Protein AF-A0A371F9N4-F1 (afdb_monomer_lite)

InterPro domains:
  IPR043128 Reverse transcriptase/Diguanylate cyclase domain [G3DSA:3.30.70.270] (27-54)
  IPR043502 DNA/RNA polymerase superfamily [SSF56672] (1-72)
  IPR053134 RNA-directed DNA polymerase homolog [PTHR24559] (1-75)

Foldseek 3Di:
DDADPVRDDDDDFPCPVVVVPDDDDDDDDDDPVVVVVVVPPDPDDDDDDCPCVVVVDDDDPVCVVVPDDADPVGD

Structure (mmCIF, N/CA/C/O backbone):
data_AF-A0A371F9N4-F1
#
_entry.id   AF-A0A371F9N4-F1
#
loop_
_atom_site.group_PDB
_atom_site.id
_atom_site.type_symbol
_atom_site.label_atom_id
_atom_site.label_alt_id
_atom_site.label_comp_id
_atom_site.label_asym_id
_atom_site.label_entity_id
_atom_site.label_seq_id
_atom_site.pdbx_PDB_ins_code
_atom_site.Cartn_x
_atom_site.Cartn_y
_atom_site.Cartn_z
_atom_site.occupancy
_atom_site.B_iso_or_equiv
_atom_site.auth_seq_id
_atom_site.auth_comp_id
_atom_site.auth_asym_id
_atom_site.auth_atom_id
_atom_site.pdbx_PDB_model_num
ATOM 1 N N . MET A 1 1 ? 2.247 8.666 -15.332 1.00 92.31 1 MET A N 1
ATOM 2 C CA . MET A 1 1 ? 1.915 9.958 -14.680 1.00 92.31 1 MET A CA 1
ATOM 3 C C . MET A 1 1 ? 0.412 10.172 -14.732 1.00 92.31 1 MET A C 1
ATOM 5 O O . MET A 1 1 ? -0.176 9.909 -15.771 1.00 92.31 1 MET A O 1
ATOM 9 N N . VAL A 1 2 ? -0.206 10.634 -13.646 1.00 94.75 2 VAL A N 1
ATOM 10 C CA . VAL A 1 2 ? -1.657 10.873 -13.549 1.00 94.75 2 VAL A CA 1
ATOM 11 C C . VAL A 1 2 ? -1.899 12.295 -13.055 1.00 94.75 2 VAL A C 1
ATOM 13 O O . VAL A 1 2 ? -1.261 12.740 -12.099 1.00 94.75 2 VAL A O 1
ATOM 16 N N . ARG A 1 3 ? -2.804 13.026 -13.711 1.00 96.25 3 ARG A N 1
ATOM 17 C CA . ARG A 1 3 ? -3.169 14.391 -13.319 1.00 96.25 3 ARG A CA 1
ATOM 18 C C . ARG A 1 3 ? -4.335 14.349 -12.337 1.00 96.25 3 ARG A C 1
ATOM 20 O O . ARG A 1 3 ? -5.382 13.790 -12.645 1.00 9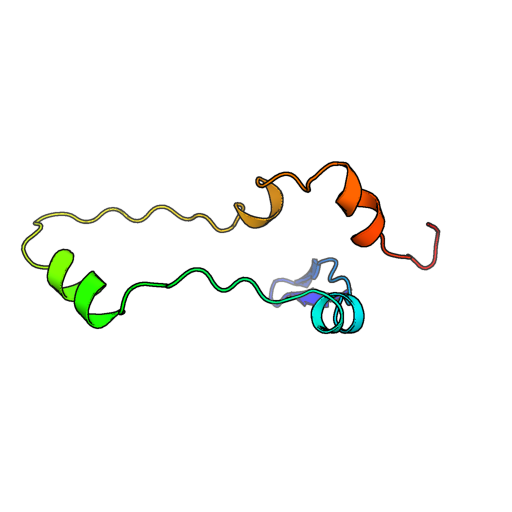6.25 3 ARG A O 1
ATOM 27 N N . ASN A 1 4 ? -4.147 14.937 -11.163 1.00 92.75 4 ASN A N 1
ATOM 28 C CA . ASN A 1 4 ? -5.192 15.074 -10.154 1.00 92.75 4 ASN A CA 1
ATOM 29 C C . ASN A 1 4 ? -6.129 16.245 -10.510 1.00 92.75 4 ASN A C 1
ATOM 31 O O . ASN A 1 4 ? -5.752 17.160 -11.246 1.00 92.75 4 ASN A O 1
ATOM 35 N N . ALA A 1 5 ? -7.345 16.237 -9.965 1.00 95.38 5 ALA A N 1
ATOM 36 C CA . ALA A 1 5 ? -8.347 17.287 -10.135 1.00 95.38 5 ALA A CA 1
ATOM 37 C C . ALA A 1 5 ? -7.856 18.662 -9.646 1.00 95.38 5 ALA A C 1
ATOM 39 O O . ALA A 1 5 ? -8.225 19.689 -10.204 1.00 95.38 5 ALA A O 1
ATOM 40 N N . ASN A 1 6 ? -6.955 18.689 -8.658 1.00 94.88 6 ASN A N 1
ATOM 41 C CA . ASN A 1 6 ? -6.286 19.912 -8.196 1.00 94.88 6 ASN A CA 1
ATOM 42 C C . ASN A 1 6 ? -5.172 20.414 -9.145 1.00 94.88 6 ASN A C 1
ATOM 44 O O . ASN A 1 6 ? -4.421 21.320 -8.790 1.00 94.88 6 ASN A O 1
ATOM 48 N N . GLY A 1 7 ? -5.016 19.800 -10.322 1.00 95.31 7 GLY A N 1
ATOM 49 C CA . GLY A 1 7 ? -4.037 20.169 -11.341 1.00 95.31 7 GLY A CA 1
ATOM 50 C C . GLY A 1 7 ? -2.616 19.655 -11.097 1.00 95.31 7 GLY A C 1
ATOM 51 O O . GLY A 1 7 ? -1.784 19.794 -11.995 1.00 95.31 7 GLY A O 1
ATOM 52 N N . LYS A 1 8 ? -2.331 19.042 -9.937 1.00 96.00 8 LYS A N 1
ATOM 53 C CA . LYS A 1 8 ? -1.014 18.470 -9.618 1.00 96.00 8 LYS A CA 1
ATOM 54 C C . LYS A 1 8 ? -0.806 17.126 -10.313 1.00 96.00 8 LYS A C 1
ATOM 56 O O . LYS A 1 8 ? -1.741 16.350 -10.509 1.00 96.00 8 LYS A O 1
ATOM 61 N N . TRP A 1 9 ? 0.446 16.839 -10.645 1.00 95.31 9 TRP A N 1
ATOM 62 C CA . TRP A 1 9 ? 0.862 15.555 -11.192 1.00 95.31 9 TRP A CA 1
ATOM 63 C C . TRP A 1 9 ? 1.229 14.572 -10.079 1.00 95.31 9 TRP A C 1
ATOM 65 O O . TRP A 1 9 ? 1.953 14.927 -9.151 1.00 95.31 9 TRP A O 1
ATOM 75 N N . HIS A 1 10 ? 0.768 13.329 -10.205 1.00 92.19 10 HIS A N 1
ATOM 76 C CA . HIS A 1 10 ? 1.190 12.202 -9.380 1.00 92.19 10 HIS A CA 1
ATOM 77 C C . HIS A 1 10 ? 1.842 11.123 -10.240 1.00 92.19 10 HIS A C 1
ATOM 79 O O . HIS A 1 10 ? 1.404 10.819 -11.355 1.00 92.19 10 HIS A O 1
ATOM 85 N N . MET A 1 11 ? 2.898 10.525 -9.702 1.00 92.38 11 MET A N 1
ATOM 86 C CA . MET A 1 11 ? 3.483 9.318 -10.262 1.00 92.38 11 MET A CA 1
ATOM 87 C C . MET A 1 11 ? 2.584 8.128 -9.903 1.00 92.38 11 MET A C 1
ATOM 89 O O . MET A 1 11 ? 2.125 8.008 -8.770 1.00 92.38 11 MET A O 1
ATOM 93 N N . CYS A 1 12 ? 2.282 7.295 -10.895 1.00 93.50 12 CYS A N 1
ATOM 94 C CA . CYS A 1 12 ? 1.513 6.067 -10.739 1.00 93.50 12 CYS A CA 1
ATOM 95 C C . CYS A 1 12 ? 2.250 4.999 -11.538 1.00 93.50 12 CYS A C 1
ATOM 97 O O . CYS A 1 12 ? 2.310 5.095 -12.767 1.00 93.50 12 CYS A O 1
ATOM 99 N N . THR A 1 13 ? 2.877 4.064 -10.828 1.00 94.75 13 THR A N 1
ATOM 100 C CA . THR A 1 13 ? 3.561 2.926 -11.436 1.00 94.75 13 THR A CA 1
ATOM 101 C C . THR A 1 13 ? 2.548 1.856 -11.790 1.00 94.75 13 THR A C 1
ATOM 103 O O . THR A 1 13 ? 1.738 1.468 -10.946 1.00 94.75 13 THR A O 1
ATOM 106 N N . ASP A 1 14 ? 2.627 1.340 -13.011 1.00 95.75 14 ASP A N 1
ATOM 107 C CA . ASP A 1 14 ? 1.854 0.170 -13.392 1.00 95.75 14 ASP A CA 1
ATOM 108 C C . ASP A 1 14 ? 2.527 -1.111 -12.873 1.00 95.75 14 ASP A C 1
ATOM 110 O O . ASP A 1 14 ? 3.513 -1.589 -13.429 1.00 95.75 14 ASP A O 1
ATOM 114 N N . TYR A 1 15 ? 1.988 -1.661 -11.784 1.00 95.94 15 TYR A N 1
ATOM 115 C CA . TYR A 1 15 ? 2.391 -2.955 -11.221 1.00 95.94 15 TYR A CA 1
ATOM 116 C C . TYR A 1 15 ? 1.416 -4.082 -11.583 1.00 95.94 15 TYR A C 1
ATOM 118 O O . TYR A 1 15 ? 1.371 -5.094 -10.885 1.00 95.94 15 TYR A O 1
ATOM 126 N N . THR A 1 16 ? 0.602 -3.937 -12.632 1.00 97.25 16 THR A N 1
ATOM 127 C CA . THR A 1 16 ? -0.463 -4.901 -12.957 1.00 97.25 16 THR A CA 1
ATOM 128 C C . THR A 1 16 ? 0.057 -6.334 -13.067 1.00 97.25 16 THR A C 1
ATOM 130 O O . THR A 1 16 ? -0.499 -7.237 -12.439 1.00 97.25 16 THR A O 1
ATOM 133 N N . ASP A 1 17 ? 1.144 -6.558 -13.802 1.00 96.88 17 ASP A N 1
ATOM 134 C CA . ASP A 1 17 ? 1.682 -7.910 -13.990 1.00 96.88 17 ASP A CA 1
ATOM 135 C C . ASP A 1 17 ? 2.444 -8.423 -12.762 1.00 96.88 17 ASP A C 1
ATOM 137 O O . ASP A 1 17 ? 2.312 -9.595 -12.406 1.00 96.88 17 ASP A O 1
ATOM 141 N N . LEU A 1 18 ? 3.136 -7.539 -12.032 1.00 96.00 18 LEU A N 1
ATOM 142 C CA . LEU A 1 18 ? 3.739 -7.868 -10.735 1.00 96.00 18 LEU A CA 1
ATOM 143 C C . LEU A 1 18 ? 2.673 -8.345 -9.733 1.00 96.00 18 LEU A C 1
ATOM 145 O O . LEU A 1 18 ? 2.849 -9.365 -9.068 1.00 96.00 18 LEU A O 1
ATOM 149 N N . ASN A 1 19 ? 1.540 -7.644 -9.662 1.00 95.06 19 ASN A N 1
ATOM 150 C CA . ASN A 1 19 ? 0.429 -7.971 -8.770 1.00 95.06 19 ASN A CA 1
ATOM 151 C C . ASN A 1 19 ? -0.265 -9.288 -9.149 1.00 95.06 19 ASN A C 1
ATOM 153 O O . ASN A 1 19 ? -0.771 -9.975 -8.265 1.00 95.06 19 ASN A O 1
ATOM 157 N N . LYS A 1 20 ? -0.292 -9.657 -10.439 1.00 96.56 20 LYS A N 1
ATOM 158 C CA . LYS A 1 20 ? -0.796 -10.968 -10.889 1.00 96.56 20 LYS A CA 1
ATOM 159 C C . LYS A 1 20 ? 0.153 -12.108 -10.514 1.00 96.56 20 LYS A C 1
ATOM 161 O O . LYS A 1 20 ? -0.317 -13.193 -10.186 1.00 96.56 20 LYS A O 1
ATOM 166 N N . ALA A 1 21 ? 1.463 -11.874 -10.582 1.00 96.00 21 ALA A N 1
ATOM 167 C CA . ALA A 1 21 ? 2.481 -12.871 -10.257 1.00 96.00 21 ALA A CA 1
ATOM 168 C C . ALA A 1 21 ? 2.666 -13.077 -8.741 1.00 96.00 21 ALA A C 1
ATOM 170 O O . ALA A 1 21 ? 3.144 -14.128 -8.314 1.00 96.00 21 ALA A O 1
ATOM 171 N N . CYS A 1 22 ? 2.301 -12.086 -7.924 1.00 95.06 22 CYS A N 1
ATOM 172 C CA . CYS A 1 22 ? 2.426 -12.154 -6.473 1.00 95.06 22 CYS A CA 1
ATOM 173 C C . CYS A 1 22 ? 1.285 -12.980 -5.839 1.00 95.06 22 CYS A C 1
ATOM 175 O O . CYS A 1 22 ? 0.110 -12.665 -6.056 1.00 95.06 22 CYS A O 1
ATOM 177 N N . PRO A 1 23 ? 1.587 -14.003 -5.014 1.00 94.94 23 PRO A N 1
ATOM 178 C CA . PRO A 1 23 ? 0.569 -14.700 -4.237 1.00 94.94 23 PRO A CA 1
ATOM 179 C C . PRO A 1 23 ? -0.192 -13.733 -3.325 1.00 94.94 23 PRO A C 1
ATOM 181 O O . PRO A 1 23 ? 0.403 -12.961 -2.572 1.00 94.94 23 PRO A O 1
ATOM 184 N N . LYS A 1 24 ? -1.526 -13.793 -3.358 1.00 93.31 24 LYS A N 1
ATOM 185 C CA . LYS A 1 24 ? -2.359 -12.989 -2.459 1.00 93.31 24 LYS A CA 1
ATOM 186 C C . LYS A 1 24 ? -2.307 -13.574 -1.049 1.00 93.31 24 LYS A C 1
ATOM 188 O O . LYS A 1 24 ? -2.599 -14.750 -0.862 1.00 93.31 24 LYS A O 1
ATOM 193 N N . ASN A 1 25 ? -2.014 -12.729 -0.066 1.00 92.75 25 ASN A N 1
ATOM 194 C CA . ASN A 1 25 ? -2.111 -13.053 1.356 1.00 92.75 25 ASN A CA 1
ATOM 195 C C . ASN A 1 25 ? -3.163 -12.141 2.015 1.00 92.75 25 ASN A C 1
ATOM 197 O O . ASN A 1 25 ? -2.800 -11.110 2.586 1.00 92.75 25 ASN A O 1
ATOM 201 N N . PRO A 1 26 ? -4.468 -12.426 1.844 1.00 93.31 26 PRO A N 1
ATOM 202 C CA . PRO A 1 26 ? -5.514 -11.567 2.379 1.00 93.31 26 PRO A CA 1
ATOM 203 C C . PRO A 1 26 ? -5.531 -11.636 3.909 1.00 93.31 26 PRO A C 1
ATOM 205 O O . PRO A 1 26 ? -5.725 -12.701 4.490 1.00 93.31 26 PRO A O 1
ATOM 208 N N . TYR A 1 27 ? -5.368 -10.487 4.564 1.00 92.75 27 TYR A N 1
ATOM 209 C CA . TYR A 1 27 ? -5.667 -10.362 5.987 1.00 92.75 27 TYR A CA 1
ATOM 210 C C . TYR A 1 27 ? -7.193 -10.327 6.172 1.00 92.75 27 TYR A C 1
ATOM 212 O O . TYR A 1 27 ? -7.855 -9.572 5.451 1.00 92.75 27 TYR A O 1
ATOM 220 N N . PRO A 1 28 ? -7.773 -11.118 7.092 1.00 94.12 28 PRO A N 1
ATOM 221 C CA . PRO A 1 28 ? -9.209 -11.097 7.326 1.00 94.12 28 PRO A CA 1
ATOM 222 C C . PRO A 1 28 ? -9.605 -9.737 7.903 1.00 94.12 28 PRO A C 1
ATOM 224 O O . PRO A 1 28 ? -9.256 -9.399 9.032 1.00 94.12 28 PRO A O 1
ATOM 227 N N . LEU A 1 29 ? -10.317 -8.938 7.111 1.00 94.50 29 LEU A N 1
ATOM 228 C CA . LEU A 1 29 ? -10.874 -7.675 7.578 1.00 94.50 29 LEU A CA 1
ATOM 229 C C . LEU A 1 29 ? -12.188 -7.939 8.330 1.00 94.50 29 LEU A C 1
ATOM 231 O O . LEU A 1 29 ? -12.972 -8.788 7.895 1.00 94.50 29 LEU A O 1
ATOM 235 N N . PRO A 1 30 ? -12.441 -7.232 9.445 1.00 94.00 30 PRO A N 1
ATOM 236 C CA . PRO A 1 30 ? -13.691 -7.360 10.183 1.00 94.00 30 PRO A CA 1
ATOM 237 C C . PRO A 1 30 ? -14.884 -6.882 9.347 1.00 94.00 30 PRO A C 1
ATOM 239 O O . PRO A 1 30 ? -14.748 -6.057 8.440 1.00 94.00 30 PRO A O 1
ATOM 242 N N . ASN A 1 31 ? -16.067 -7.408 9.669 1.00 94.62 31 ASN A N 1
ATOM 243 C CA . ASN A 1 31 ? -17.314 -6.960 9.062 1.00 94.62 31 ASN A CA 1
ATOM 244 C C . ASN A 1 31 ? -17.599 -5.499 9.459 1.00 94.62 31 ASN A C 1
ATOM 246 O O . ASN A 1 31 ? -17.382 -5.116 10.607 1.00 94.62 31 ASN A O 1
ATOM 250 N N . ILE A 1 32 ? -18.090 -4.691 8.517 1.00 95.56 32 ILE A N 1
ATOM 251 C CA . ILE A 1 32 ? -18.363 -3.273 8.768 1.00 95.56 32 ILE A CA 1
ATOM 252 C C . ILE A 1 32 ? -19.486 -3.047 9.786 1.00 95.56 32 ILE A C 1
ATOM 254 O O . ILE A 1 32 ? -19.348 -2.158 10.617 1.00 95.56 32 ILE A O 1
ATOM 258 N N . GLU A 1 33 ? -20.535 -3.871 9.783 1.00 96.56 33 GLU A N 1
ATOM 259 C CA . GLU A 1 33 ? -21.641 -3.773 10.744 1.00 96.56 33 GLU A CA 1
ATOM 260 C C . GLU A 1 33 ? -21.131 -4.005 12.168 1.00 96.56 33 GLU A C 1
ATOM 262 O O . GLU A 1 33 ? -21.429 -3.226 13.063 1.00 96.56 33 GLU A O 1
ATOM 267 N N . TRP A 1 34 ? -20.241 -4.991 12.352 1.00 95.44 34 TRP A N 1
ATOM 268 C CA . TRP A 1 34 ? -19.583 -5.225 13.641 1.00 95.44 34 TRP A CA 1
ATOM 269 C C . TRP A 1 34 ? -18.813 -3.985 14.101 1.00 95.44 34 TRP A C 1
ATOM 271 O O . TRP A 1 34 ? -18.918 -3.579 15.253 1.00 95.44 34 TRP A O 1
ATOM 281 N N . LEU A 1 35 ? -18.005 -3.385 13.219 1.00 94.19 35 LEU A N 1
ATOM 282 C CA . LEU A 1 35 ? -17.222 -2.197 13.570 1.00 94.19 35 LEU A CA 1
ATOM 283 C C . LEU A 1 35 ? -18.112 -1.014 13.970 1.00 94.19 35 LEU A C 1
ATOM 285 O O . LEU A 1 35 ? -17.730 -0.238 14.846 1.00 94.19 35 LEU A O 1
ATOM 289 N N . VAL A 1 36 ? -19.265 -0.863 13.315 1.00 93.25 36 VAL A N 1
ATOM 290 C CA . VAL A 1 36 ? -20.248 0.172 13.648 1.00 93.25 36 VAL A CA 1
ATOM 291 C C . VAL A 1 36 ? -20.873 -0.122 15.005 1.00 93.25 36 VAL A C 1
ATOM 293 O O . VAL A 1 36 ? -20.846 0.763 15.856 1.00 93.25 36 VAL A O 1
ATOM 296 N N . ASP A 1 37 ? -21.355 -1.345 15.226 1.00 94.44 37 ASP A N 1
ATOM 297 C CA . ASP A 1 37 ? -21.979 -1.767 16.482 1.00 94.44 37 ASP A CA 1
ATOM 298 C C . ASP A 1 37 ? -21.035 -1.605 17.678 1.00 94.44 37 ASP A C 1
ATOM 300 O O . ASP A 1 37 ? -21.439 -1.080 18.713 1.00 94.44 37 ASP A O 1
ATOM 304 N N . GLU A 1 38 ? -19.760 -1.967 17.523 1.00 92.00 38 GLU A N 1
ATOM 305 C CA . GLU A 1 38 ? -18.729 -1.745 18.545 1.00 92.00 38 GLU A CA 1
ATOM 306 C C . GLU A 1 38 ? -18.524 -0.261 18.849 1.00 92.00 38 GLU A C 1
ATOM 308 O O . GLU A 1 38 ? -18.251 0.099 19.986 1.00 92.00 38 GLU A O 1
ATOM 313 N N . ALA A 1 39 ? -18.643 0.621 17.856 1.00 92.69 39 ALA A N 1
ATOM 314 C CA . ALA A 1 39 ? -18.493 2.058 18.064 1.00 92.69 39 ALA A CA 1
ATOM 315 C C . ALA A 1 39 ? -19.749 2.713 18.677 1.00 92.69 39 ALA A C 1
ATOM 317 O O . ALA A 1 39 ? -19.671 3.854 19.152 1.00 92.69 39 ALA A O 1
ATOM 318 N N . LEU A 1 40 ? -20.900 2.030 18.681 1.00 92.19 40 LEU A N 1
ATOM 319 C CA . LEU A 1 40 ? -22.124 2.533 19.303 1.00 92.19 40 LEU A CA 1
ATOM 320 C C . LEU A 1 40 ? -21.971 2.587 20.830 1.00 92.19 40 LEU A C 1
ATOM 322 O O . LEU A 1 40 ? -21.381 1.724 21.467 1.00 92.19 40 LEU A O 1
ATOM 326 N N . GLY A 1 41 ? -22.534 3.627 21.447 1.00 89.06 41 GLY A N 1
ATOM 327 C CA . GLY A 1 41 ? -22.507 3.807 22.904 1.00 89.06 41 GLY A CA 1
ATOM 328 C C . GLY A 1 41 ? -21.313 4.604 23.435 1.00 89.06 41 GLY A C 1
ATOM 329 O O . GLY A 1 41 ? -21.331 5.018 24.596 1.00 89.06 41 GLY A O 1
ATOM 330 N N . PHE A 1 42 ? -20.323 4.918 22.597 1.00 93.56 42 PHE A N 1
ATOM 33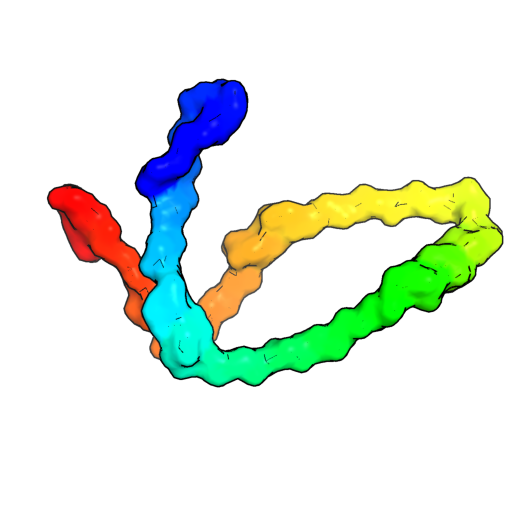1 C CA . PHE A 1 42 ? -19.278 5.876 22.952 1.00 93.56 42 PHE A CA 1
ATOM 332 C C . PHE A 1 42 ? -19.759 7.319 22.748 1.00 93.56 42 PHE A C 1
ATOM 334 O O . PHE A 1 42 ? -20.245 7.692 21.683 1.00 93.56 42 PHE A O 1
ATOM 341 N N . ALA A 1 43 ? -19.585 8.163 23.770 1.00 94.06 43 ALA A N 1
ATOM 342 C CA . ALA A 1 43 ? -19.978 9.576 23.720 1.00 94.06 43 ALA A CA 1
ATOM 343 C C . ALA A 1 43 ? -19.071 10.436 22.815 1.00 94.06 43 ALA A C 1
ATOM 345 O O . ALA A 1 43 ? -19.447 11.544 22.437 1.00 94.06 43 ALA A O 1
ATOM 346 N N . LEU A 1 44 ? -17.872 9.943 22.489 1.00 95.69 44 LEU A N 1
ATOM 347 C CA . LEU A 1 44 ? -16.898 10.618 21.638 1.00 95.69 44 LEU A CA 1
ATOM 348 C C . LEU A 1 44 ? -16.129 9.593 20.805 1.00 95.69 44 LEU A C 1
ATOM 350 O O . LEU A 1 44 ? -15.615 8.612 21.337 1.00 95.69 44 LEU A O 1
ATOM 354 N N . LEU A 1 45 ? -15.987 9.881 19.514 1.00 93.38 45 LEU A N 1
ATOM 355 C CA . LEU A 1 45 ? -15.156 9.128 18.583 1.00 93.38 45 LEU A CA 1
ATOM 356 C C . LEU A 1 45 ? -14.077 10.056 18.020 1.00 93.38 45 LEU A C 1
ATOM 358 O O . LEU A 1 45 ? -14.347 11.219 17.715 1.00 93.38 45 LEU A O 1
ATOM 362 N N . SER A 1 46 ? -12.856 9.543 17.862 1.00 93.75 46 SER A N 1
ATOM 363 C CA . SER A 1 46 ? -11.782 10.240 17.150 1.00 93.75 46 SER A CA 1
ATOM 364 C C . SER A 1 46 ? -11.253 9.362 16.023 1.00 93.75 46 SER A C 1
ATOM 366 O O . SER A 1 46 ? -11.068 8.159 16.190 1.00 93.75 46 SER A O 1
ATOM 368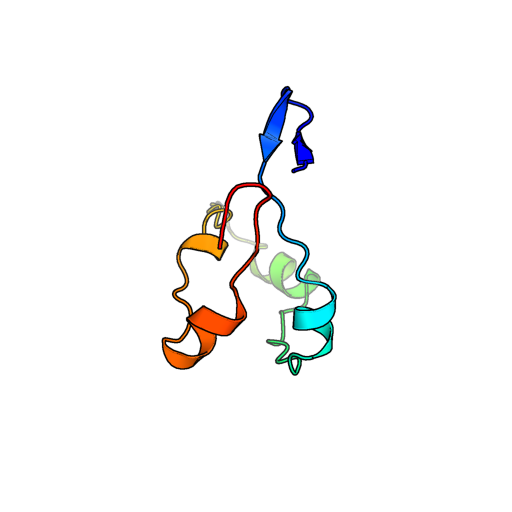 N N . PHE A 1 47 ? -11.032 9.971 14.860 1.00 91.38 47 PHE A N 1
ATOM 369 C CA . PHE A 1 47 ? -10.578 9.277 13.661 1.00 91.38 47 PHE A CA 1
ATOM 370 C C . PHE A 1 47 ? -9.158 9.713 13.332 1.00 91.38 47 PHE A C 1
ATOM 372 O O . PHE A 1 47 ? -8.875 10.906 13.203 1.00 91.38 47 PHE A O 1
ATOM 379 N N . MET A 1 48 ? -8.268 8.739 13.166 1.00 94.38 48 MET A N 1
ATOM 380 C CA . MET A 1 48 ? -6.909 8.977 12.702 1.00 94.38 48 MET A CA 1
ATOM 381 C C . MET A 1 48 ? -6.796 8.592 11.231 1.00 94.38 48 MET A C 1
ATOM 383 O O . MET A 1 48 ? -7.210 7.510 10.823 1.00 94.38 48 MET A O 1
ATOM 387 N N . ASN A 1 49 ? -6.214 9.479 10.429 1.00 93.75 49 ASN A N 1
ATOM 388 C CA . ASN A 1 49 ? -5.963 9.200 9.025 1.00 93.75 49 ASN A CA 1
ATOM 389 C C . ASN A 1 49 ? -4.621 8.475 8.852 1.00 93.75 49 ASN A C 1
ATOM 391 O O . ASN A 1 49 ? -3.573 9.021 9.192 1.00 93.75 49 ASN A O 1
ATOM 395 N N . ALA A 1 50 ? -4.654 7.286 8.253 1.00 93.25 50 ALA A N 1
ATOM 396 C CA . ALA A 1 50 ? -3.471 6.492 7.923 1.00 93.25 50 ALA A CA 1
ATOM 397 C C . ALA A 1 50 ? -3.092 6.554 6.428 1.00 93.25 50 ALA A C 1
ATOM 399 O O . ALA A 1 50 ? -2.402 5.668 5.933 1.00 93.25 50 ALA A O 1
ATOM 400 N N . TYR A 1 51 ? -3.521 7.584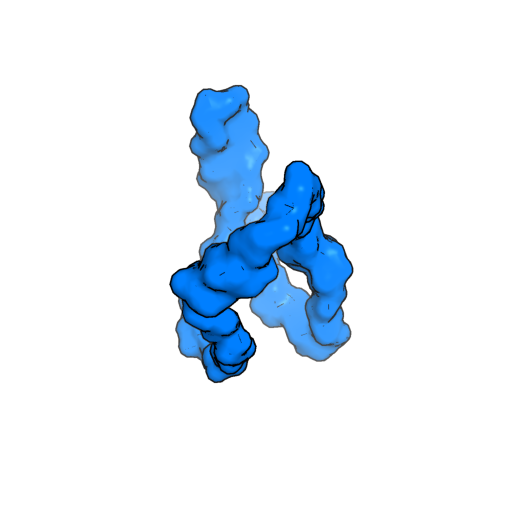 5.686 1.00 88.62 51 TYR A N 1
ATOM 401 C CA . TYR A 1 51 ? -3.293 7.699 4.236 1.00 88.62 51 TYR A CA 1
ATOM 402 C C . TYR A 1 51 ? -1.818 7.561 3.821 1.00 88.62 51 TYR A C 1
ATOM 404 O O . TYR A 1 51 ? -1.511 6.954 2.799 1.00 88.62 51 TYR A O 1
ATOM 412 N N . SER A 1 52 ? -0.883 8.091 4.612 1.00 88.81 52 SER A N 1
ATOM 413 C CA . SER A 1 52 ? 0.557 7.966 4.344 1.00 88.81 52 SER A CA 1
ATOM 414 C C . SER A 1 52 ? 1.134 6.582 4.668 1.00 88.81 52 SER A C 1
ATOM 416 O O . SER A 1 52 ? 2.298 6.331 4.353 1.00 88.81 52 SER A O 1
ATOM 418 N N . GLY A 1 53 ? 0.341 5.679 5.254 1.00 93.25 53 GLY A N 1
ATOM 419 C CA . GLY A 1 53 ? 0.770 4.362 5.724 1.00 93.25 53 GLY A CA 1
ATOM 420 C C . GLY A 1 53 ? 1.401 3.494 4.636 1.00 93.25 53 GLY A C 1
ATOM 421 O O . GLY A 1 53 ? 2.383 2.805 4.908 1.00 93.25 53 GLY A O 1
ATOM 422 N N . TYR A 1 54 ? 0.938 3.612 3.385 1.00 91.25 54 TYR A N 1
ATOM 423 C CA . TYR A 1 54 ? 1.514 2.900 2.234 1.00 91.25 54 TYR A CA 1
ATOM 424 C C . TYR A 1 54 ? 3.022 3.136 2.067 1.00 91.25 54 TYR A C 1
ATOM 426 O O . TYR A 1 54 ? 3.744 2.226 1.678 1.00 91.25 54 TYR A O 1
ATOM 434 N N . ASN A 1 55 ? 3.503 4.340 2.393 1.00 91.38 55 ASN A N 1
ATOM 435 C CA . ASN A 1 55 ? 4.907 4.725 2.222 1.00 91.38 55 ASN A CA 1
ATOM 436 C C . ASN A 1 55 ? 5.748 4.533 3.496 1.00 91.38 55 ASN A C 1
ATOM 438 O O . ASN A 1 55 ? 6.961 4.736 3.466 1.00 91.38 55 ASN A O 1
ATOM 442 N N . GLN A 1 56 ? 5.122 4.193 4.627 1.00 95.62 56 GLN A N 1
ATOM 443 C CA . GLN A 1 56 ? 5.800 4.030 5.919 1.00 95.62 56 GLN A CA 1
ATOM 444 C C . GLN A 1 56 ? 6.214 2.578 6.185 1.00 95.62 56 GLN A C 1
ATOM 446 O O . GLN A 1 56 ? 7.201 2.336 6.886 1.00 95.62 56 GLN A O 1
ATOM 451 N N . ILE A 1 57 ? 5.490 1.610 5.614 1.00 93.25 57 ILE A N 1
ATOM 452 C CA . ILE A 1 57 ? 5.813 0.188 5.745 1.00 93.25 57 ILE A CA 1
ATOM 453 C C . ILE A 1 57 ? 6.990 -0.138 4.824 1.00 93.25 57 ILE A C 1
ATOM 455 O O . ILE A 1 57 ? 6.934 0.038 3.609 1.00 93.25 57 ILE A O 1
ATOM 459 N N . LYS A 1 58 ? 8.086 -0.619 5.415 1.00 95.81 58 LYS A N 1
ATOM 460 C CA . LYS A 1 58 ? 9.297 -0.958 4.666 1.00 95.81 58 LYS A CA 1
ATOM 461 C C . LYS A 1 58 ? 9.108 -2.262 3.899 1.00 95.81 58 LYS A C 1
ATOM 463 O O . LYS A 1 58 ? 8.715 -3.274 4.473 1.00 95.81 58 LYS A O 1
ATOM 468 N N . MET A 1 59 ? 9.518 -2.255 2.634 1.00 96.19 59 MET A N 1
ATOM 469 C CA . MET A 1 59 ? 9.685 -3.480 1.858 1.00 96.19 59 MET A CA 1
ATOM 470 C C . MET A 1 59 ? 10.755 -4.375 2.488 1.00 96.19 59 MET A C 1
ATOM 472 O O . MET A 1 59 ? 11.821 -3.897 2.903 1.00 96.19 59 MET A O 1
ATOM 476 N N . HIS A 1 60 ? 10.489 -5.680 2.500 1.00 96.81 60 HIS A N 1
ATOM 477 C CA . HIS A 1 60 ? 11.476 -6.674 2.892 1.00 96.81 60 HIS A CA 1
ATOM 478 C C . HIS A 1 60 ? 12.720 -6.560 1.984 1.00 96.81 60 HIS A C 1
ATOM 480 O O . HIS A 1 60 ? 12.564 -6.382 0.772 1.00 96.81 60 HIS A O 1
ATOM 486 N N . PRO A 1 61 ? 13.960 -6.624 2.517 1.00 97.81 61 PRO A N 1
ATOM 487 C CA . PRO A 1 61 ? 15.163 -6.318 1.738 1.00 97.81 61 PRO A CA 1
ATOM 488 C C . PRO A 1 61 ? 15.306 -7.115 0.438 1.00 97.81 61 PRO A C 1
ATOM 490 O O . PRO A 1 61 ? 15.742 -6.556 -0.563 1.00 97.81 61 PRO A O 1
ATOM 493 N N . GLN A 1 62 ? 14.889 -8.383 0.442 1.00 97.44 62 GLN A N 1
ATOM 494 C CA . GLN A 1 62 ? 14.962 -9.275 -0.722 1.00 97.44 62 GLN A CA 1
ATOM 495 C C . GLN A 1 62 ? 13.921 -8.951 -1.808 1.00 97.44 62 GLN A C 1
ATOM 497 O O . GLN A 1 62 ? 14.088 -9.352 -2.957 1.00 97.44 62 GLN A O 1
ATOM 502 N N . ASP A 1 63 ? 12.866 -8.208 -1.468 1.00 95.94 63 ASP A N 1
ATOM 503 C CA . ASP A 1 63 ? 11.758 -7.900 -2.377 1.00 95.94 63 ASP A CA 1
ATOM 504 C C . ASP A 1 63 ? 11.833 -6.483 -2.955 1.00 95.94 63 ASP A C 1
ATOM 506 O O . ASP A 1 63 ? 11.117 -6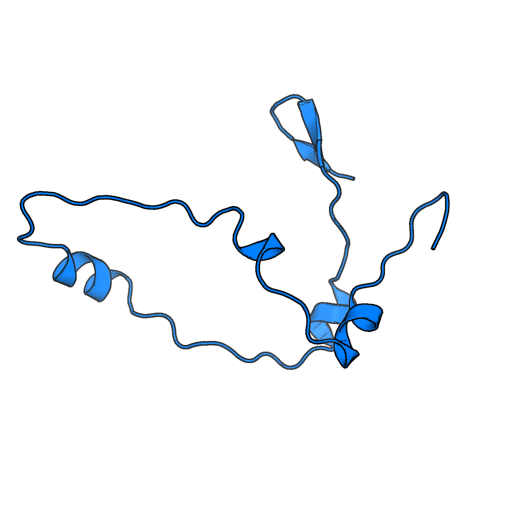.172 -3.901 1.00 95.94 63 ASP A O 1
ATOM 510 N N . LYS A 1 64 ? 12.736 -5.630 -2.451 1.00 95.81 64 LYS A N 1
ATOM 511 C CA . LYS A 1 64 ? 12.897 -4.238 -2.916 1.00 95.81 64 LYS A CA 1
ATOM 512 C C . LYS A 1 64 ? 13.129 -4.126 -4.423 1.00 95.81 64 LYS A C 1
ATOM 514 O O . LYS A 1 64 ? 12.550 -3.262 -5.066 1.00 95.81 64 LYS A O 1
ATOM 519 N N . ALA A 1 65 ? 13.958 -5.002 -4.992 1.00 95.75 65 ALA A N 1
ATOM 520 C CA . ALA A 1 65 ? 14.243 -4.985 -6.427 1.00 95.75 65 ALA A CA 1
ATOM 521 C C . ALA A 1 65 ? 13.017 -5.370 -7.277 1.00 95.75 65 ALA A C 1
ATOM 523 O O . ALA A 1 65 ? 12.921 -4.964 -8.430 1.00 95.75 65 ALA A O 1
ATOM 524 N N . LYS A 1 66 ? 12.054 -6.112 -6.708 1.00 94.62 66 LYS A N 1
ATOM 525 C CA . LYS A 1 66 ? 10.825 -6.525 -7.405 1.00 94.62 66 LYS A CA 1
ATOM 526 C C . LYS A 1 66 ? 9.849 -5.363 -7.600 1.00 94.62 66 LYS A C 1
ATOM 528 O O . LYS A 1 66 ? 8.997 -5.442 -8.472 1.00 94.62 66 LYS A O 1
ATOM 533 N N . THR A 1 67 ? 9.981 -4.293 -6.813 1.00 95.00 67 THR A N 1
ATOM 534 C CA . THR A 1 67 ? 9.192 -3.056 -6.946 1.00 95.00 67 THR A CA 1
ATOM 535 C C . THR A 1 67 ? 9.937 -1.972 -7.728 1.00 95.00 67 THR A C 1
ATOM 537 O O . THR A 1 67 ? 9.639 -0.791 -7.572 1.00 95.00 67 THR A O 1
ATOM 540 N N . ALA A 1 68 ? 10.959 -2.333 -8.508 1.00 95.19 68 ALA A N 1
ATOM 541 C CA . ALA A 1 68 ? 11.614 -1.389 -9.405 1.00 95.19 68 ALA A CA 1
ATOM 542 C C . ALA A 1 68 ? 10.656 -0.962 -10.528 1.00 95.19 68 ALA A C 1
ATOM 544 O O . ALA A 1 68 ? 9.748 -1.700 -10.913 1.00 95.19 68 ALA A O 1
ATOM 545 N N . PHE A 1 69 ? 10.872 0.234 -11.065 1.00 93.88 69 PHE A N 1
ATOM 546 C CA . PHE A 1 69 ? 10.118 0.766 -12.192 1.00 93.88 69 PHE A CA 1
ATOM 547 C C . PHE A 1 69 ? 11.047 1.538 -13.119 1.00 93.88 69 PHE A C 1
ATOM 549 O O . PHE A 1 69 ? 12.116 1.978 -12.709 1.00 93.88 69 PHE A O 1
ATOM 556 N N . ILE A 1 70 ? 10.623 1.697 -14.367 1.00 92.94 70 ILE A N 1
ATOM 557 C CA . ILE A 1 70 ? 11.398 2.374 -15.405 1.00 92.94 70 ILE A CA 1
ATOM 558 C C . ILE A 1 70 ? 10.749 3.726 -15.686 1.00 92.94 70 ILE A C 1
ATOM 560 O O . ILE A 1 70 ? 9.523 3.856 -15.681 1.00 92.94 70 ILE A O 1
ATOM 564 N N . THR A 1 71 ? 11.579 4.735 -15.922 1.00 93.06 71 THR A N 1
ATOM 565 C CA . THR A 1 71 ? 11.162 6.061 -16.385 1.00 93.06 71 THR A CA 1
ATOM 566 C C . THR A 1 71 ? 11.800 6.351 -17.740 1.00 93.06 71 THR A C 1
ATOM 568 O O . THR A 1 71 ? 12.842 5.786 -18.062 1.00 93.06 71 THR A O 1
ATOM 571 N N . ASP A 1 72 ? 11.226 7.269 -18.520 1.00 88.50 72 ASP A N 1
ATOM 572 C CA . ASP A 1 72 ? 11.755 7.630 -19.849 1.00 88.50 72 ASP A CA 1
ATOM 573 C C . ASP A 1 72 ? 13.213 8.125 -19.807 1.00 88.50 72 ASP A C 1
ATOM 575 O O . ASP A 1 72 ? 13.932 8.057 -20.801 1.00 88.50 72 ASP A O 1
ATOM 579 N N . SER A 1 73 ? 13.659 8.619 -18.648 1.00 88.50 73 SER A N 1
ATOM 580 C CA . SER A 1 73 ? 15.008 9.130 -18.412 1.00 88.50 73 SER A CA 1
ATOM 581 C C . SER A 1 73 ? 15.913 8.195 -17.598 1.00 88.50 73 SER A C 1
ATOM 583 O O . SER A 1 73 ? 17.033 8.596 -17.287 1.00 88.50 73 SER A O 1
ATOM 585 N N . GLY A 1 74 ? 15.474 6.986 -17.221 1.00 77.62 74 GLY A N 1
ATOM 586 C CA . GLY A 1 74 ? 16.346 6.048 -16.502 1.00 77.62 74 GLY A CA 1
ATOM 587 C C . GLY A 1 74 ? 15.687 4.845 -15.815 1.00 77.62 74 GLY A C 1
ATOM 588 O O . GLY A 1 74 ? 14.460 4.716 -15.768 1.00 77.62 74 GLY A O 1
ATOM 589 N N . THR A 1 75 ? 16.573 4.014 -15.248 1.00 56.56 75 THR A N 1
ATOM 590 C CA . THR A 1 75 ? 16.368 2.875 -14.324 1.00 56.56 75 THR A CA 1
ATOM 591 C C . THR A 1 75 ? 17.070 3.137 -13.004 1.00 56.56 75 THR A C 1
ATOM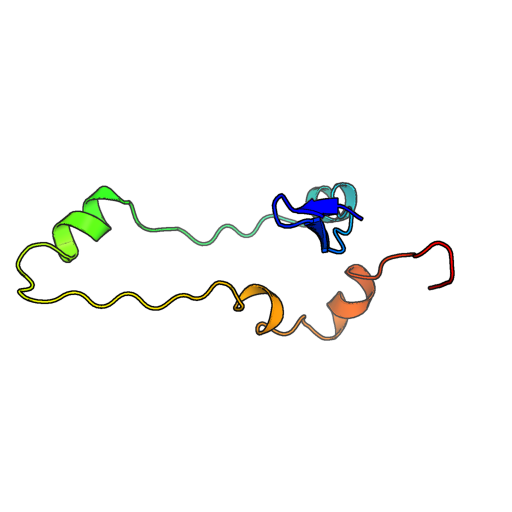 593 O O . THR A 1 75 ? 18.225 3.616 -13.070 1.00 56.56 75 THR A O 1
#

Sequence (75 aa):
MVRNANGKWHMCTDYTDLNKACPKNPYPLPNIEWLVDEALGFALLSFMNAYSGYNQIKMHPQDKAKTAFITDSGT

Secondary structure (DSSP, 8-state):
-EE-TTS-EE-----HHHHHHSPP----PPPHHHHHHHHTT-S-------GGGGGTSPPPTTTGGGG---BTTB-

pLDDT: mean 93.37, std 5.12, range [56.56, 97.81]

Radius of gyration: 18.59 Å; chains: 1; bounding box: 39×35×44 Å

Organism: Mucuna pruriens (NCBI:txid157652)